Protein AF-A0A6N2KR37-F1 (afdb_monomer_lite)

Secondary structure (DSSP, 8-state):
-HHHHHHHHHHHHHHHHHHHHHHHHHHHHHHHHHHHHHHHHHHHHTT--PPP--TTT-SHHHHHHHHHHHHH-HHHHHHHHHHHH-THHHHHHHHHHHHHHTT-

pLDDT: mean 72.0, std 14.75, range [37.97, 96.06]

Organism: Salix viminalis (NCBI:txid40686)

Sequence (104 aa):
MVLATMVNPLIYFSICLFLSILIILVKFLNKVWWTPIRIQSLMKSQGIEGPSYRFLHGNTKEISSMIRKIRSSPQELLHHTLPMVHPHFHSWIKIYDVCRIYVN

Structure (mmCIF, N/CA/C/O backbone):
data_AF-A0A6N2KR37-F1
#
_entry.id   AF-A0A6N2KR37-F1
#
loop_
_atom_site.group_PDB
_atom_site.id
_atom_site.type_symbol
_atom_site.label_atom_id
_atom_site.label_alt_id
_atom_site.label_comp_id
_atom_site.label_asym_id
_atom_site.label_entity_id
_atom_site.label_seq_id
_atom_site.pdbx_PDB_ins_code
_atom_site.Cartn_x
_atom_site.Cartn_y
_atom_site.Cartn_z
_atom_site.occupancy
_atom_site.B_iso_or_equiv
_atom_site.auth_seq_id
_atom_site.auth_comp_id
_atom_site.auth_asym_id
_atom_site.auth_atom_id
_atom_site.pdbx_PDB_model_num
ATOM 1 N N . MET A 1 1 ? 26.922 6.914 -42.821 1.00 62.97 1 MET A N 1
ATOM 2 C CA . MET A 1 1 ? 26.747 5.495 -42.433 1.00 62.97 1 MET A CA 1
ATOM 3 C C . MET A 1 1 ? 27.050 5.257 -40.951 1.00 62.97 1 MET A C 1
ATOM 5 O O . MET A 1 1 ? 26.166 4.781 -40.258 1.00 62.97 1 MET A O 1
ATOM 9 N N . VAL A 1 2 ? 28.219 5.662 -40.433 1.00 66.75 2 VAL A N 1
ATOM 10 C CA . VAL A 1 2 ? 28.634 5.441 -39.023 1.00 66.75 2 VAL A CA 1
ATOM 11 C C . VAL A 1 2 ? 27.751 6.153 -37.978 1.00 66.75 2 VAL A C 1
ATOM 13 O O . VAL A 1 2 ? 27.461 5.594 -36.930 1.00 66.75 2 VAL A O 1
ATOM 16 N N . LEU A 1 3 ? 27.247 7.359 -38.260 1.00 64.69 3 LEU A N 1
ATOM 17 C CA . LEU A 1 3 ? 26.323 8.055 -37.346 1.00 64.69 3 LEU A CA 1
ATOM 18 C C . LEU A 1 3 ? 24.998 7.296 -37.145 1.00 64.69 3 LEU A C 1
ATOM 20 O O . LEU A 1 3 ? 24.503 7.212 -36.027 1.00 64.69 3 LEU A O 1
ATOM 24 N N . ALA A 1 4 ? 24.452 6.682 -38.199 1.00 68.56 4 ALA A N 1
ATOM 25 C CA . ALA A 1 4 ? 23.195 5.933 -38.121 1.00 68.56 4 ALA A CA 1
ATOM 26 C C . ALA A 1 4 ? 23.338 4.626 -37.319 1.00 68.56 4 ALA A C 1
ATOM 28 O O . ALA A 1 4 ? 22.408 4.221 -36.627 1.00 68.56 4 ALA A O 1
ATOM 29 N N . THR A 1 5 ? 24.512 3.985 -37.353 1.00 71.38 5 THR A N 1
ATOM 30 C CA . THR A 1 5 ? 24.767 2.765 -36.572 1.00 71.38 5 THR A CA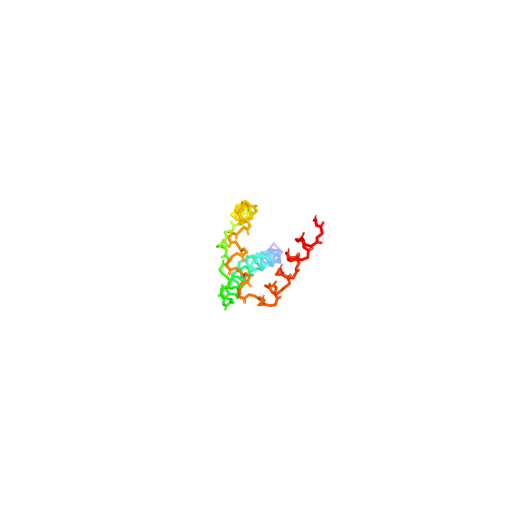 1
ATOM 31 C C . THR A 1 5 ? 24.958 3.048 -35.080 1.00 71.38 5 THR A C 1
ATOM 33 O O . THR A 1 5 ? 24.662 2.179 -34.266 1.00 71.38 5 THR A O 1
ATOM 36 N N . MET A 1 6 ? 25.395 4.258 -34.708 1.00 70.62 6 MET A N 1
ATOM 37 C CA . MET A 1 6 ? 25.577 4.681 -33.310 1.00 70.62 6 MET A CA 1
ATOM 38 C C . MET A 1 6 ? 24.291 5.207 -32.651 1.00 70.62 6 MET A C 1
ATOM 40 O O . MET A 1 6 ? 24.133 5.093 -31.438 1.00 70.62 6 MET A O 1
ATOM 44 N N . VAL A 1 7 ? 23.348 5.751 -33.428 1.00 79.38 7 VAL A N 1
ATOM 45 C CA . VAL A 1 7 ? 22.070 6.281 -32.911 1.00 79.38 7 VAL A CA 1
ATOM 46 C C . VAL A 1 7 ? 21.089 5.164 -32.531 1.00 79.38 7 VAL A C 1
ATOM 48 O O . VAL A 1 7 ? 20.390 5.271 -31.525 1.00 79.38 7 VAL A O 1
ATOM 51 N N . ASN A 1 8 ? 21.075 4.054 -33.271 1.00 79.56 8 ASN A N 1
ATOM 52 C CA . ASN A 1 8 ? 20.198 2.912 -32.996 1.00 79.56 8 ASN A CA 1
ATOM 53 C C . ASN A 1 8 ? 20.326 2.350 -31.561 1.00 79.56 8 ASN A C 1
ATOM 55 O O . ASN A 1 8 ? 19.303 2.267 -30.879 1.00 79.56 8 ASN A O 1
ATOM 59 N N . PRO A 1 9 ? 21.523 1.998 -31.042 1.00 85.56 9 PRO A N 1
ATOM 60 C CA . PRO A 1 9 ? 21.653 1.471 -29.680 1.00 85.56 9 PRO A CA 1
ATOM 61 C C . PRO A 1 9 ? 21.267 2.491 -28.598 1.00 85.56 9 PRO A C 1
ATOM 63 O O . PRO A 1 9 ? 20.724 2.105 -27.563 1.00 85.56 9 PRO A O 1
ATOM 66 N N . LEU A 1 10 ? 21.477 3.789 -28.845 1.00 86.44 10 LEU A N 1
ATOM 67 C CA . LEU A 1 10 ? 21.082 4.854 -27.921 1.00 86.44 10 LEU A CA 1
ATOM 68 C C . LEU A 1 10 ? 19.554 4.952 -27.785 1.00 86.44 10 LEU A C 1
ATOM 70 O O . LEU A 1 10 ? 19.037 5.097 -26.676 1.00 86.44 10 LEU A O 1
ATOM 74 N N . ILE A 1 11 ? 18.828 4.810 -28.899 1.00 89.62 11 ILE A N 1
ATOM 75 C CA . ILE A 1 11 ? 17.360 4.775 -28.909 1.00 89.62 11 ILE A CA 1
ATOM 76 C C . ILE A 1 11 ? 16.850 3.554 -28.133 1.00 89.62 11 ILE A C 1
ATOM 78 O O . ILE A 1 11 ? 15.991 3.704 -27.265 1.00 89.62 11 ILE A O 1
ATOM 82 N N . TYR A 1 12 ? 17.411 2.363 -28.374 1.00 90.31 12 TYR A N 1
ATOM 83 C CA . TYR A 1 12 ? 17.026 1.157 -27.629 1.00 90.31 12 TYR A CA 1
ATOM 84 C C . TYR A 1 12 ? 17.262 1.303 -26.121 1.00 90.31 12 TYR A C 1
ATOM 86 O O . TYR A 1 12 ? 16.402 0.926 -25.327 1.00 90.31 12 TYR A O 1
ATOM 94 N N . PHE A 1 13 ? 18.386 1.899 -25.713 1.00 90.81 13 PHE A N 1
ATOM 95 C CA . PHE A 1 13 ? 18.678 2.140 -24.301 1.00 90.81 13 PHE A CA 1
ATOM 96 C C . PHE A 1 13 ? 17.672 3.105 -23.657 1.00 90.81 13 PHE A C 1
ATOM 98 O O . PHE A 1 13 ? 17.157 2.831 -22.572 1.00 90.81 13 PHE A O 1
ATOM 105 N N . SER A 1 14 ? 17.333 4.197 -24.348 1.00 92.88 14 SER A N 1
ATOM 106 C CA . SER A 1 14 ? 16.329 5.161 -23.884 1.00 92.88 14 SER A CA 1
ATOM 107 C C . SER A 1 14 ? 14.947 4.519 -23.717 1.00 92.88 14 SER A C 1
ATOM 109 O O . SER A 1 14 ? 14.298 4.706 -22.685 1.00 92.88 14 SER A O 1
ATOM 111 N N . ILE A 1 15 ? 14.529 3.691 -24.680 1.00 94.19 15 ILE A N 1
ATOM 112 C CA . ILE A 1 15 ? 13.262 2.954 -24.616 1.00 94.19 15 ILE A CA 1
ATOM 113 C C . ILE A 1 15 ? 13.263 1.979 -23.432 1.00 94.19 15 ILE A C 1
ATOM 115 O O . ILE A 1 15 ? 12.300 1.951 -22.666 1.00 94.19 15 ILE A O 1
ATOM 119 N N . CYS A 1 16 ? 14.343 1.220 -23.227 1.00 93.50 16 CYS A N 1
ATOM 120 C CA . CYS A 1 16 ? 14.463 0.305 -22.089 1.00 93.50 16 CYS A CA 1
ATOM 121 C C . CYS A 1 16 ? 14.350 1.029 -20.741 1.00 93.50 16 CYS A C 1
ATOM 123 O O . CYS A 1 16 ? 13.628 0.570 -19.852 1.00 93.50 16 CYS A O 1
ATOM 125 N N . LEU A 1 17 ? 15.016 2.179 -20.593 1.00 95.00 17 LEU A N 1
ATOM 126 C CA . LEU A 1 17 ? 14.907 2.994 -19.384 1.00 95.00 17 LEU A CA 1
ATOM 127 C C . LEU A 1 17 ? 13.475 3.485 -19.169 1.00 95.00 17 LEU A C 1
ATOM 129 O O . LEU A 1 17 ? 12.935 3.326 -18.073 1.00 95.00 17 LEU A O 1
ATOM 133 N N . PHE A 1 18 ? 12.829 4.009 -20.208 1.00 95.81 18 PHE A N 1
ATOM 134 C CA . PHE A 1 18 ? 11.452 4.485 -20.115 1.00 95.81 18 PHE A CA 1
ATOM 135 C C . PHE A 1 18 ? 10.482 3.368 -19.706 1.00 95.81 18 PHE A C 1
ATOM 137 O O . PHE A 1 18 ? 9.681 3.541 -18.786 1.00 95.81 18 PHE A O 1
ATOM 144 N N . LEU A 1 19 ? 10.605 2.189 -20.323 1.00 95.94 19 LEU A N 1
ATOM 145 C CA . LEU A 1 19 ? 9.798 1.019 -19.976 1.00 95.94 19 LEU A CA 1
ATOM 146 C C . LEU A 1 19 ? 10.025 0.577 -18.525 1.00 95.94 19 LEU A C 1
ATOM 148 O O . LEU A 1 19 ? 9.064 0.260 -17.824 1.00 95.94 19 LEU A O 1
ATOM 152 N N . SER A 1 20 ? 11.271 0.599 -18.044 1.00 94.69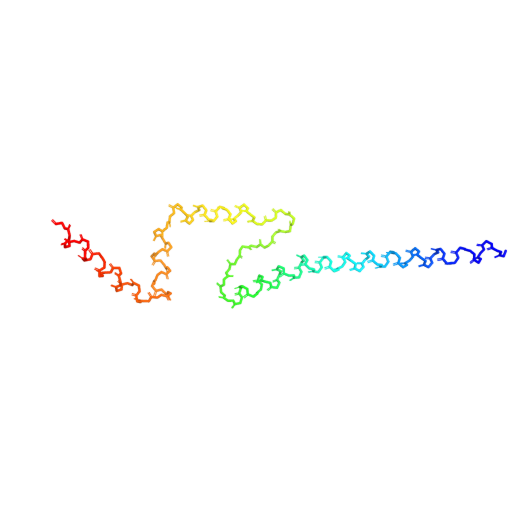 20 SER A N 1
ATOM 153 C CA . SER A 1 20 ? 11.587 0.231 -16.659 1.00 94.69 20 SER A CA 1
ATOM 154 C C . SER A 1 20 ? 10.912 1.165 -15.645 1.00 94.69 20 SER A C 1
ATOM 156 O O . SER A 1 20 ? 10.300 0.696 -14.682 1.00 94.69 20 SER A O 1
ATOM 158 N N . ILE A 1 21 ? 10.933 2.476 -15.906 1.00 96.00 21 ILE A N 1
ATOM 159 C CA . ILE A 1 21 ? 10.281 3.489 -15.070 1.00 96.00 21 ILE A CA 1
ATOM 160 C C . ILE A 1 21 ? 8.766 3.282 -15.087 1.00 96.00 21 ILE A C 1
ATOM 162 O O . ILE A 1 21 ? 8.134 3.300 -14.030 1.00 96.00 21 ILE A O 1
ATOM 166 N N . LEU A 1 22 ? 8.186 3.023 -16.262 1.00 96.06 22 LEU A N 1
ATOM 167 C CA . LEU A 1 22 ? 6.753 2.776 -16.399 1.00 96.06 22 LEU A CA 1
ATOM 168 C C . LEU A 1 22 ? 6.312 1.556 -15.579 1.00 96.06 22 LEU A C 1
ATOM 170 O O . LEU A 1 22 ? 5.321 1.627 -14.853 1.00 96.06 22 LEU A O 1
ATOM 174 N N . ILE A 1 23 ? 7.074 0.458 -15.623 1.00 95.31 23 ILE A N 1
ATOM 175 C CA . ILE A 1 23 ? 6.791 -0.748 -14.832 1.00 95.31 23 ILE A CA 1
ATOM 176 C C . ILE A 1 23 ? 6.833 -0.439 -13.330 1.00 95.31 23 ILE A C 1
ATOM 178 O O . ILE A 1 23 ? 5.946 -0.869 -12.588 1.00 95.31 23 ILE A O 1
ATOM 182 N N . ILE A 1 24 ? 7.838 0.310 -12.867 1.00 95.00 24 ILE A N 1
ATOM 183 C CA . ILE A 1 24 ? 7.958 0.709 -11.457 1.00 95.00 24 ILE A CA 1
ATOM 184 C C . ILE A 1 24 ? 6.761 1.568 -11.042 1.00 95.00 24 ILE A C 1
ATOM 186 O O . ILE A 1 24 ? 6.161 1.308 -9.997 1.00 95.00 24 ILE A O 1
ATOM 190 N N . LEU A 1 25 ? 6.371 2.540 -11.868 1.00 93.88 25 LEU A N 1
ATOM 191 C CA . LEU A 1 25 ? 5.238 3.419 -11.597 1.00 93.88 25 LEU A CA 1
ATOM 192 C C . LEU A 1 25 ? 3.923 2.636 -11.521 1.00 93.88 25 LEU A C 1
ATOM 194 O O . LEU A 1 25 ? 3.155 2.817 -10.579 1.00 93.88 25 LEU A O 1
ATOM 198 N N . VAL A 1 26 ? 3.687 1.708 -12.451 1.00 92.50 26 VAL A N 1
ATOM 199 C CA . VAL A 1 26 ? 2.503 0.835 -12.437 1.00 92.50 26 VAL A CA 1
ATOM 200 C C . VAL A 1 26 ? 2.491 -0.052 -11.192 1.00 92.50 26 VAL A C 1
ATOM 202 O O . VAL A 1 26 ? 1.457 -0.182 -10.539 1.00 92.50 26 VAL A O 1
ATOM 205 N N . LYS A 1 27 ? 3.631 -0.638 -10.804 1.00 91.19 27 LYS A N 1
ATOM 206 C CA . LYS A 1 27 ? 3.734 -1.426 -9.564 1.00 91.19 27 LYS A CA 1
ATOM 207 C C . LYS A 1 27 ? 3.458 -0.578 -8.327 1.00 91.19 27 LYS A C 1
ATOM 209 O O . LYS A 1 27 ? 2.779 -1.050 -7.416 1.00 91.19 27 LYS A O 1
ATOM 214 N N . PHE A 1 28 ? 3.959 0.653 -8.296 1.00 90.06 28 PHE A N 1
ATOM 215 C CA . PHE A 1 28 ? 3.710 1.593 -7.212 1.00 90.06 28 PHE A CA 1
ATOM 216 C C . PHE A 1 28 ? 2.225 1.946 -7.124 1.00 90.06 28 PHE A C 1
ATOM 218 O O . PHE A 1 28 ? 1.628 1.759 -6.069 1.00 90.06 28 PHE A O 1
ATOM 225 N N . LEU A 1 29 ? 1.609 2.355 -8.236 1.00 87.56 29 LEU A N 1
ATOM 226 C CA . LEU A 1 29 ? 0.180 2.663 -8.310 1.00 87.56 29 LEU A CA 1
ATOM 227 C C . LEU A 1 29 ? -0.678 1.464 -7.912 1.00 87.56 29 LEU A C 1
ATOM 229 O O . LEU A 1 29 ? -1.592 1.616 -7.111 1.00 87.56 29 LEU A O 1
ATOM 233 N N . ASN A 1 30 ? -0.349 0.259 -8.382 1.00 85.19 30 ASN A N 1
ATOM 234 C CA . ASN A 1 30 ? -1.033 -0.954 -7.949 1.00 85.19 30 ASN A CA 1
ATOM 235 C C . ASN A 1 30 ? -0.882 -1.156 -6.440 1.00 85.19 30 ASN A C 1
ATOM 237 O O . ASN A 1 30 ? -1.874 -1.281 -5.735 1.00 85.19 30 ASN A O 1
ATOM 241 N N . LYS A 1 31 ? 0.330 -1.111 -5.885 1.00 83.56 31 LYS A N 1
ATOM 242 C CA . LYS A 1 31 ? 0.516 -1.280 -4.437 1.00 83.56 31 LYS A CA 1
ATOM 243 C C . LYS A 1 31 ? -0.264 -0.238 -3.635 1.00 83.56 31 LYS A C 1
ATOM 245 O O . LYS A 1 31 ? -0.835 -0.561 -2.597 1.00 83.56 31 LYS A O 1
ATOM 250 N N . VAL A 1 32 ? -0.296 0.988 -4.125 1.00 83.31 32 VAL A N 1
ATOM 251 C CA . VAL A 1 32 ? -0.920 2.123 -3.464 1.00 83.31 32 VAL A CA 1
ATOM 252 C C . VAL A 1 32 ? -2.441 2.130 -3.601 1.00 83.31 32 VAL A C 1
ATOM 254 O O . VAL A 1 32 ? -3.106 2.532 -2.659 1.00 83.31 32 VAL A O 1
ATOM 257 N N . TRP A 1 33 ? -3.000 1.671 -4.719 1.00 80.94 33 TRP A N 1
ATOM 258 C CA . TRP A 1 33 ? -4.436 1.732 -5.004 1.00 80.94 33 TRP A CA 1
ATOM 259 C C . TRP A 1 33 ? -5.138 0.389 -4.780 1.00 80.94 33 TRP A C 1
ATOM 261 O O . TRP A 1 33 ? -6.169 0.325 -4.113 1.00 80.94 33 TRP A O 1
ATOM 271 N N . TRP A 1 34 ? -4.558 -0.715 -5.260 1.00 80.38 34 TRP A N 1
ATOM 272 C CA . TRP A 1 34 ? -5.147 -2.050 -5.113 1.00 80.38 34 TRP A CA 1
ATOM 273 C C . TRP A 1 34 ? -5.136 -2.549 -3.672 1.00 80.38 34 TRP A C 1
ATOM 275 O O . TRP A 1 34 ? -6.130 -3.109 -3.213 1.00 80.38 34 TRP A O 1
ATOM 285 N N . THR A 1 35 ? -4.035 -2.356 -2.943 1.00 82.38 35 THR A N 1
ATOM 286 C CA . THR A 1 35 ? -3.919 -2.836 -1.557 1.00 82.38 35 THR A CA 1
ATOM 287 C C . THR A 1 35 ? -4.995 -2.248 -0.637 1.00 82.38 35 THR A C 1
ATOM 289 O O . THR A 1 35 ? -5.693 -3.035 0.007 1.00 82.38 35 THR A O 1
ATOM 292 N N . PRO A 1 36 ? -5.201 -0.915 -0.562 1.00 81.62 36 PRO A N 1
ATOM 293 C CA . PRO A 1 36 ? -6.211 -0.359 0.334 1.00 81.62 36 PRO A CA 1
ATOM 294 C C . PRO A 1 36 ? -7.636 -0.710 -0.090 1.00 81.62 36 PRO A C 1
ATOM 296 O O . PRO A 1 36 ? -8.459 -0.978 0.778 1.00 81.62 36 PRO A O 1
ATOM 299 N N . ILE A 1 37 ? -7.932 -0.772 -1.394 1.00 83.12 37 ILE A N 1
ATOM 300 C CA . ILE A 1 37 ? -9.265 -1.163 -1.877 1.00 83.12 37 ILE A CA 1
ATOM 301 C C . ILE A 1 37 ? -9.565 -2.611 -1.503 1.00 83.12 37 ILE A C 1
ATOM 303 O O . ILE A 1 37 ? -10.651 -2.905 -1.004 1.00 83.12 37 ILE A O 1
ATOM 307 N N . ARG A 1 38 ? -8.593 -3.515 -1.676 1.00 85.06 38 ARG A N 1
ATOM 308 C CA . ARG A 1 38 ? -8.745 -4.917 -1.282 1.00 85.06 38 ARG A CA 1
ATOM 309 C C . ARG A 1 38 ? -8.992 -5.046 0.218 1.00 85.06 38 ARG A C 1
ATOM 311 O O . ARG A 1 38 ? -9.916 -5.749 0.612 1.00 85.06 38 ARG A O 1
ATOM 318 N N . ILE A 1 39 ? -8.206 -4.356 1.045 1.00 83.25 39 ILE A N 1
ATOM 319 C CA . ILE A 1 39 ? -8.384 -4.365 2.504 1.00 83.25 39 ILE A CA 1
ATOM 320 C C . ILE A 1 39 ? -9.762 -3.806 2.879 1.00 83.25 39 ILE A C 1
ATOM 322 O O . ILE A 1 39 ? -10.471 -4.426 3.665 1.00 83.25 39 ILE A O 1
ATOM 326 N N . GLN A 1 40 ? -10.185 -2.693 2.273 1.00 84.56 40 GLN A N 1
ATOM 327 C CA . GLN A 1 40 ? -11.494 -2.097 2.542 1.00 84.56 40 GLN A CA 1
ATOM 328 C C . GLN A 1 40 ? -12.639 -3.035 2.138 1.00 84.56 40 GLN A C 1
ATOM 330 O O . GLN A 1 40 ? -13.613 -3.163 2.873 1.00 84.56 40 GLN A O 1
ATOM 335 N N . SER A 1 41 ? -12.524 -3.717 0.998 1.00 83.69 41 SER A N 1
ATOM 336 C CA . SER A 1 41 ? -13.519 -4.696 0.554 1.00 83.69 41 SER A CA 1
ATOM 337 C C . SER A 1 41 ? -13.608 -5.892 1.500 1.00 83.69 41 SER A C 1
ATOM 339 O O . SER A 1 41 ? -14.708 -6.351 1.798 1.00 83.69 41 SER A O 1
ATOM 341 N N . LEU A 1 42 ? -12.466 -6.389 1.986 1.00 87.25 42 LEU A N 1
ATOM 342 C CA . LEU A 1 42 ? -12.430 -7.475 2.965 1.00 87.25 42 LEU A CA 1
ATOM 343 C C . LEU A 1 42 ? -13.065 -7.043 4.293 1.00 87.25 42 LEU A C 1
ATOM 345 O O . LEU A 1 42 ? -13.906 -7.760 4.822 1.00 87.25 42 LEU A O 1
ATOM 349 N N . MET A 1 43 ? -12.747 -5.849 4.793 1.00 83.12 43 MET A N 1
ATOM 350 C CA . MET A 1 43 ? -13.359 -5.312 6.016 1.00 83.12 43 MET A CA 1
ATOM 351 C C . MET A 1 43 ? -14.876 -5.139 5.870 1.00 83.12 43 MET A C 1
ATOM 353 O O . MET A 1 43 ? -15.628 -5.587 6.733 1.00 83.12 43 MET A O 1
ATOM 357 N N . LYS A 1 44 ? -15.342 -4.599 4.735 1.00 83.38 44 LYS A N 1
ATOM 358 C CA . LYS A 1 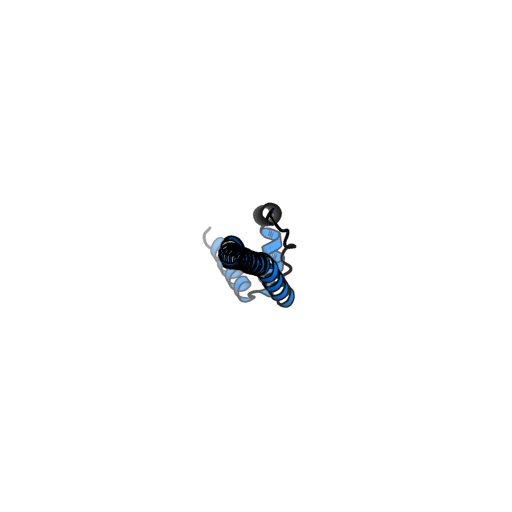44 ? -16.777 -4.495 4.427 1.00 83.38 44 LYS A CA 1
ATOM 359 C C . LYS A 1 44 ? -17.463 -5.860 4.408 1.00 83.38 44 LYS A C 1
ATOM 361 O O . LYS A 1 44 ? -18.550 -5.994 4.956 1.00 83.38 44 LYS A O 1
ATOM 366 N N . SER A 1 45 ? -16.818 -6.883 3.842 1.00 85.06 45 SER A N 1
ATOM 367 C CA . SER A 1 45 ? -17.359 -8.252 3.848 1.00 85.06 45 SER A CA 1
ATOM 368 C C . SER A 1 45 ? -17.473 -8.859 5.252 1.00 85.06 45 SER A C 1
ATOM 370 O O . SER A 1 45 ? -18.304 -9.730 5.474 1.00 85.06 45 SER A O 1
ATOM 372 N N . GLN A 1 46 ? -16.681 -8.369 6.208 1.00 85.81 46 GLN A N 1
ATOM 373 C CA . GLN A 1 46 ? -16.740 -8.754 7.620 1.00 85.81 46 GLN A CA 1
ATOM 374 C C . GLN A 1 46 ? -17.752 -7.914 8.424 1.00 85.81 46 GLN A C 1
ATOM 376 O O . GLN A 1 46 ? -17.819 -8.049 9.642 1.00 85.81 46 GLN A O 1
ATOM 381 N N . GLY A 1 47 ? -18.517 -7.029 7.771 1.00 82.50 47 GLY A N 1
ATOM 382 C CA . GLY A 1 47 ? -19.436 -6.098 8.434 1.00 82.50 4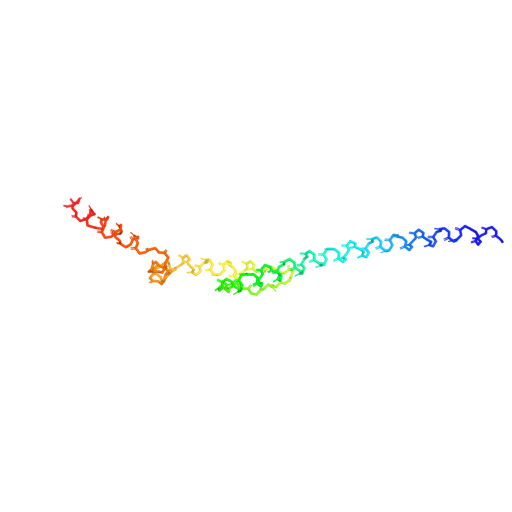7 GLY A CA 1
ATOM 383 C C . GLY A 1 47 ? -18.736 -4.934 9.143 1.00 82.50 47 GLY A C 1
ATOM 384 O O . GLY A 1 47 ? -19.374 -4.185 9.877 1.00 82.50 47 GLY A O 1
ATOM 385 N N . ILE A 1 48 ? -17.427 -4.767 8.933 1.00 76.69 48 ILE A N 1
ATOM 386 C CA . ILE A 1 48 ? -16.636 -3.683 9.512 1.00 76.69 48 ILE A CA 1
ATOM 387 C C . ILE A 1 48 ? -16.596 -2.542 8.496 1.00 76.69 48 ILE A C 1
ATOM 389 O O . ILE A 1 48 ? -15.778 -2.524 7.570 1.00 76.69 48 ILE A O 1
ATOM 393 N N . GLU A 1 49 ? -17.484 -1.566 8.670 1.00 73.62 49 GLU A N 1
ATOM 394 C CA . GLU A 1 49 ? -17.449 -0.328 7.893 1.00 73.62 49 GLU A CA 1
ATOM 395 C C . GLU A 1 49 ? -16.312 0.577 8.382 1.00 73.62 49 GLU A C 1
ATOM 397 O O . GLU A 1 49 ? -16.458 1.413 9.272 1.00 73.62 49 GLU A O 1
ATOM 402 N N . GLY A 1 50 ? -15.134 0.386 7.788 1.00 71.06 50 GLY A N 1
ATOM 403 C CA . GLY A 1 50 ? -14.022 1.320 7.915 1.00 71.06 50 GLY A CA 1
ATOM 404 C C . GLY A 1 50 ? -14.280 2.608 7.122 1.00 71.06 50 GLY A C 1
ATOM 405 O O . GLY A 1 50 ? -14.976 2.587 6.102 1.00 71.06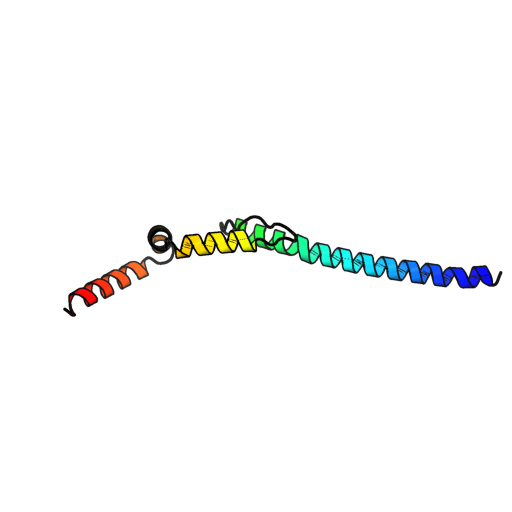 50 GLY A O 1
ATOM 406 N N . PRO A 1 51 ? -13.698 3.742 7.538 1.00 71.12 51 PRO A N 1
ATOM 407 C CA . PRO A 1 51 ? -13.911 5.005 6.851 1.00 71.12 51 PRO A CA 1
ATOM 408 C C . PRO A 1 51 ? -13.270 4.993 5.449 1.00 71.12 51 PRO A C 1
ATOM 410 O O . PRO A 1 51 ? -12.329 4.239 5.172 1.00 71.12 51 PRO A O 1
ATOM 413 N N . SER A 1 52 ? -13.792 5.819 4.537 1.00 67.12 52 SER A N 1
ATOM 414 C CA . SER A 1 52 ? -13.397 5.776 3.124 1.00 67.12 52 SER A CA 1
ATOM 415 C C . SER A 1 52 ? -11.915 6.119 2.927 1.00 67.12 52 SER A C 1
ATOM 417 O O . SER A 1 52 ? -11.390 7.072 3.506 1.00 67.12 52 SER A O 1
ATOM 419 N N . TYR A 1 53 ? -11.219 5.342 2.095 1.00 64.31 53 TYR A N 1
ATOM 420 C CA . TYR A 1 53 ? -9.819 5.579 1.764 1.00 64.31 53 TYR A CA 1
ATOM 421 C C . TYR A 1 53 ? -9.697 6.846 0.905 1.00 64.31 53 TYR A C 1
ATOM 423 O O . TYR A 1 53 ? -10.187 6.888 -0.222 1.00 64.31 53 TYR A O 1
ATOM 431 N N . ARG A 1 54 ? -9.026 7.881 1.425 1.00 66.19 54 ARG A N 1
ATOM 432 C CA . ARG A 1 54 ? -8.671 9.097 0.677 1.00 66.19 54 ARG A CA 1
ATOM 433 C C . ARG A 1 54 ? -7.170 9.116 0.399 1.00 66.19 54 ARG A C 1
ATOM 435 O O . ARG A 1 54 ? -6.359 9.101 1.326 1.00 66.19 54 ARG A O 1
ATOM 442 N N . PHE A 1 55 ? -6.810 9.136 -0.882 1.00 58.12 55 PHE A N 1
ATOM 443 C CA . PHE A 1 55 ? -5.422 9.100 -1.335 1.00 58.12 55 PHE A CA 1
ATOM 444 C C . PHE A 1 55 ? -4.661 10.402 -0.987 1.00 58.12 55 PHE A C 1
ATOM 446 O O . PHE A 1 55 ? -5.254 11.479 -0.917 1.00 58.12 55 PHE A O 1
ATOM 453 N N . LEU A 1 56 ? -3.346 10.290 -0.754 1.00 57.00 56 LEU A N 1
ATOM 454 C CA . LEU A 1 56 ? -2.363 11.345 -0.413 1.00 57.00 56 LEU A CA 1
ATOM 455 C C . LEU A 1 56 ? -2.523 12.079 0.929 1.00 57.00 56 LEU A C 1
ATOM 457 O O . LEU A 1 56 ? -1.518 12.315 1.590 1.00 57.00 56 LEU A O 1
ATOM 461 N N . HIS A 1 57 ? -3.735 12.408 1.373 1.00 60.16 57 HIS A N 1
ATOM 462 C CA . HIS A 1 57 ? -3.926 13.130 2.642 1.00 60.16 57 HIS A CA 1
ATOM 463 C C . HIS A 1 57 ? -4.043 12.206 3.862 1.00 60.16 57 HIS A C 1
ATOM 465 O O . HIS A 1 57 ? -3.862 12.660 4.992 1.00 60.16 57 HIS A O 1
ATOM 471 N N . GLY A 1 58 ? -4.301 10.912 3.628 1.00 56.03 58 GLY A N 1
ATOM 472 C CA . GLY A 1 58 ? -4.484 9.909 4.672 1.00 56.03 58 GLY A CA 1
ATOM 473 C C . GLY A 1 58 ? -5.748 10.154 5.494 1.00 56.03 58 GLY A C 1
ATOM 474 O O . GLY A 1 58 ? -6.201 11.284 5.674 1.00 56.03 58 GLY A O 1
ATOM 475 N N . ASN A 1 59 ? -6.332 9.084 6.035 1.00 64.50 59 ASN A N 1
ATOM 476 C CA . ASN A 1 59 ? -7.524 9.229 6.865 1.00 64.50 59 ASN A CA 1
ATOM 477 C C . ASN A 1 59 ? -7.236 9.571 8.342 1.00 64.50 59 ASN A C 1
ATOM 479 O O . ASN A 1 59 ? -8.035 9.339 9.247 1.00 64.50 59 ASN A O 1
ATOM 483 N N . THR A 1 60 ? -6.052 10.109 8.619 1.00 65.38 60 THR A N 1
ATOM 484 C CA . THR A 1 60 ? -5.533 10.254 9.981 1.00 65.38 60 THR A CA 1
ATOM 485 C C . THR A 1 60 ? -6.369 11.213 10.824 1.00 65.38 60 THR A C 1
ATOM 487 O O . THR A 1 60 ? -6.565 10.975 12.013 1.00 65.38 60 THR A O 1
ATOM 490 N N . LYS A 1 61 ? -6.906 12.285 10.226 1.00 67.94 61 LYS A N 1
ATOM 491 C CA . LYS A 1 61 ? -7.744 13.262 10.944 1.00 67.94 61 LYS A CA 1
ATOM 492 C C . LYS A 1 61 ? -9.105 12.689 11.344 1.00 67.94 61 LYS A C 1
ATOM 494 O O . LYS A 1 61 ? -9.585 12.977 12.435 1.00 67.94 61 LYS A O 1
ATOM 499 N N . GLU A 1 62 ? -9.712 11.883 10.483 1.00 72.75 62 GLU A N 1
ATOM 500 C CA . GLU A 1 62 ? -11.020 11.260 10.722 1.00 72.75 62 GLU A CA 1
ATOM 501 C C . GLU A 1 62 ? -10.882 10.095 11.714 1.00 72.75 62 GLU A C 1
ATOM 503 O O . GLU A 1 62 ? -11.675 9.974 12.641 1.00 72.75 62 GLU A O 1
ATOM 508 N N . ILE A 1 63 ? -9.796 9.318 11.615 1.00 71.00 63 ILE A N 1
ATOM 509 C CA . ILE A 1 63 ? -9.433 8.305 12.618 1.00 71.00 63 ILE A CA 1
ATOM 510 C C . ILE A 1 63 ? -9.169 8.962 13.979 1.00 71.00 63 ILE A C 1
ATOM 512 O O . ILE A 1 63 ? -9.718 8.531 14.988 1.00 71.00 63 ILE A O 1
ATOM 516 N N . SER A 1 64 ? -8.380 10.038 14.025 1.00 70.88 64 SER A N 1
ATOM 517 C CA . SER A 1 64 ? -8.095 10.767 15.267 1.00 70.88 64 SER A CA 1
ATOM 518 C C . SER A 1 64 ? -9.361 11.371 15.886 1.00 70.88 64 SER A C 1
ATOM 520 O O . SER A 1 64 ? -9.551 11.312 17.102 1.00 70.88 64 SER A O 1
ATOM 522 N N . SER A 1 65 ? -10.280 11.893 15.067 1.00 75.56 65 SER A N 1
ATOM 523 C CA . SER A 1 65 ? -11.546 12.436 15.561 1.00 75.56 65 SER A CA 1
ATOM 524 C C . SER A 1 65 ? -12.486 11.344 16.088 1.00 75.56 65 SER A C 1
ATOM 526 O O . SER A 1 65 ? -13.119 11.563 17.122 1.00 75.56 65 SER A O 1
ATOM 528 N N . MET A 1 66 ? -12.520 10.164 15.456 1.00 70.75 66 ME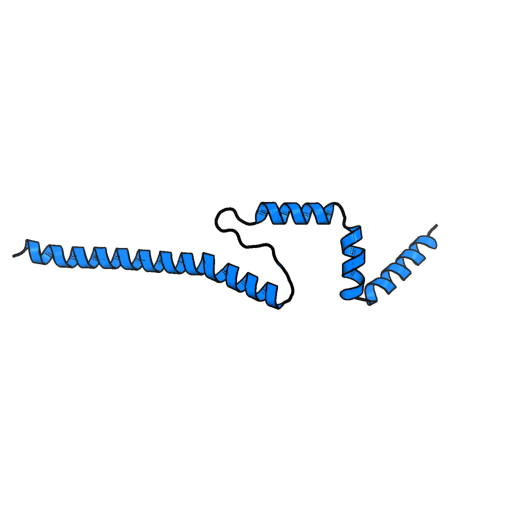T A N 1
ATOM 529 C CA . MET A 1 66 ? -13.230 8.984 15.963 1.00 70.75 66 MET A CA 1
ATOM 530 C C . MET A 1 66 ? -12.636 8.483 17.281 1.00 70.75 66 MET A C 1
ATOM 532 O O . MET A 1 66 ? -13.372 8.315 18.249 1.00 70.75 66 MET A O 1
ATOM 536 N N . ILE A 1 67 ? -11.310 8.328 17.366 1.00 73.25 67 ILE A N 1
ATOM 537 C CA . ILE A 1 67 ? -10.623 7.927 18.605 1.00 73.25 67 ILE A CA 1
ATOM 538 C C . ILE A 1 67 ? -10.916 8.927 19.728 1.00 73.25 67 ILE A C 1
ATOM 540 O O . ILE A 1 67 ? -11.201 8.528 20.855 1.00 73.25 67 ILE A O 1
ATOM 544 N N . ARG A 1 68 ? -10.897 10.231 19.428 1.00 76.19 68 ARG A N 1
ATOM 545 C CA . ARG A 1 68 ? -11.233 11.275 20.401 1.00 76.19 68 ARG A CA 1
ATOM 546 C C . ARG A 1 68 ? -12.676 11.155 20.892 1.00 76.19 68 ARG A C 1
ATOM 548 O O . ARG A 1 68 ? -12.884 11.261 22.094 1.00 76.19 68 ARG A O 1
ATOM 555 N N . LYS A 1 69 ? -13.639 10.907 19.995 1.00 75.50 69 LYS A N 1
ATOM 556 C CA . LYS A 1 69 ? -15.049 10.684 20.360 1.00 75.50 69 LYS A CA 1
ATOM 557 C C . LYS A 1 69 ? -15.215 9.459 21.264 1.00 75.50 69 LYS A C 1
ATOM 559 O O . LYS A 1 69 ? -15.833 9.569 22.316 1.00 75.50 69 LYS A O 1
ATOM 564 N N . ILE A 1 70 ? -14.585 8.336 20.911 1.00 69.69 70 ILE A N 1
ATOM 565 C CA . ILE A 1 70 ? -14.603 7.106 21.721 1.00 69.69 70 ILE A CA 1
ATOM 566 C C . ILE A 1 70 ? -13.999 7.361 23.109 1.00 69.69 70 ILE A C 1
ATOM 568 O O . ILE A 1 70 ? -14.553 6.936 24.118 1.00 69.69 70 ILE A O 1
ATOM 572 N N . ARG A 1 71 ? -12.884 8.097 23.179 1.00 66.31 71 ARG A N 1
ATOM 573 C CA . ARG A 1 71 ? -12.230 8.441 24.448 1.00 66.31 71 ARG A CA 1
ATOM 574 C C . ARG A 1 71 ? -13.067 9.392 25.308 1.00 66.31 71 ARG A C 1
ATOM 576 O O . ARG A 1 71 ? -12.961 9.329 26.527 1.00 66.31 71 ARG A O 1
ATOM 583 N N . SER A 1 72 ? -13.874 10.261 24.698 1.00 71.19 72 SER A N 1
ATOM 584 C CA . SER A 1 72 ? -14.769 11.168 25.426 1.00 71.19 72 SER A CA 1
ATOM 585 C C . SER A 1 72 ? -16.069 10.516 25.909 1.00 71.19 72 SER A C 1
ATOM 587 O O . SER A 1 72 ? -16.637 11.012 26.875 1.00 71.19 72 SER A O 1
ATOM 589 N N . SER A 1 73 ? -16.536 9.420 25.292 1.00 62.66 73 SER A N 1
ATOM 590 C CA . SER A 1 73 ? -17.762 8.709 25.707 1.00 62.66 73 SER A CA 1
ATOM 591 C C . SER A 1 73 ? -17.611 7.173 25.733 1.00 62.66 73 SER A C 1
ATOM 593 O O . SER A 1 73 ? -18.320 6.452 25.027 1.00 62.66 73 SER A O 1
ATOM 595 N N . PRO A 1 74 ? -16.733 6.618 26.589 1.00 58.47 74 PRO A N 1
ATOM 596 C CA . PRO A 1 74 ? -16.546 5.167 26.695 1.00 58.47 74 PRO A CA 1
ATOM 597 C C . PRO A 1 74 ? -17.804 4.409 27.164 1.00 58.47 74 PRO A C 1
ATOM 599 O O . PRO A 1 74 ? -17.924 3.211 26.915 1.00 58.47 74 PRO A O 1
ATOM 602 N N . GLN A 1 75 ? -18.759 5.096 27.802 1.00 57.88 75 GLN A N 1
ATOM 603 C CA . GLN A 1 75 ? -19.993 4.513 28.339 1.00 57.88 75 GLN A CA 1
ATOM 604 C C . GLN A 1 75 ? -20.951 3.984 27.251 1.00 57.88 75 GLN A C 1
ATOM 606 O O . GLN A 1 75 ? -21.564 2.938 27.449 1.00 57.88 75 GLN A O 1
ATOM 611 N N . GLU A 1 76 ? -21.039 4.634 26.084 1.00 56.50 76 GLU A N 1
ATOM 612 C CA . GLU A 1 76 ? -21.904 4.176 24.978 1.00 56.50 76 GLU A CA 1
ATOM 613 C C . GLU A 1 76 ? -21.341 2.932 24.270 1.00 56.50 76 GLU A C 1
ATOM 615 O O . GLU A 1 76 ? -22.087 2.019 23.913 1.00 56.50 76 GLU A O 1
ATOM 620 N N . LEU A 1 77 ? -20.011 2.841 24.136 1.00 55.41 77 LEU A N 1
ATOM 621 C CA . LEU A 1 77 ? -19.341 1.677 23.545 1.00 55.41 77 LEU A CA 1
ATOM 622 C C . LEU A 1 77 ? -19.550 0.422 24.406 1.00 55.41 77 LEU A C 1
ATOM 624 O O . LEU A 1 77 ? -19.768 -0.675 23.888 1.00 55.41 77 LEU A O 1
ATOM 628 N N . LEU A 1 78 ? -19.507 0.604 25.726 1.00 57.03 78 LEU A N 1
ATOM 629 C CA . LEU A 1 78 ? -19.661 -0.447 26.724 1.00 57.03 78 LEU A CA 1
ATOM 630 C C . LEU A 1 78 ? -21.103 -0.985 26.750 1.00 57.03 78 LEU A C 1
ATOM 632 O O . LEU A 1 78 ? -21.303 -2.193 26.841 1.00 57.03 78 LEU A O 1
ATOM 636 N N . HIS A 1 79 ? -22.101 -0.113 26.576 1.00 57.53 79 HIS A N 1
ATOM 637 C CA . HIS A 1 79 ? -23.515 -0.497 26.586 1.00 57.53 79 HIS A CA 1
ATOM 638 C C . HIS A 1 79 ? -23.959 -1.248 25.314 1.00 57.53 79 HIS A C 1
ATOM 640 O O . HIS A 1 79 ? -24.841 -2.102 25.387 1.00 57.53 79 HIS A O 1
ATOM 646 N N . HIS A 1 80 ? -23.355 -0.963 24.154 1.00 55.78 80 HIS A N 1
ATOM 647 C CA . HIS A 1 80 ? -23.708 -1.609 22.879 1.00 55.78 80 HIS A CA 1
ATOM 648 C C . HIS A 1 80 ? -22.815 -2.804 22.501 1.00 55.78 80 HIS A C 1
ATOM 650 O O . HIS A 1 80 ? -23.288 -3.727 21.844 1.00 55.78 80 HIS A O 1
ATOM 656 N N . THR A 1 81 ? -21.540 -2.825 22.909 1.00 54.12 81 THR A N 1
ATOM 657 C CA . THR A 1 81 ? -20.575 -3.848 22.445 1.00 54.12 81 THR A CA 1
ATOM 658 C C . THR A 1 81 ? -20.450 -5.030 23.408 1.00 54.12 81 THR A C 1
ATOM 660 O O . THR A 1 81 ? -20.252 -6.168 22.978 1.00 54.12 81 THR A O 1
ATOM 663 N N . LEU A 1 82 ? -20.593 -4.802 24.719 1.00 54.81 82 LEU A N 1
ATOM 664 C CA . LEU A 1 82 ? -20.445 -5.871 25.712 1.00 54.81 82 LEU A CA 1
ATOM 665 C C . LEU A 1 82 ? -21.482 -7.000 25.629 1.00 54.81 82 LEU A C 1
ATOM 667 O O . LEU A 1 82 ? -21.077 -8.146 25.835 1.00 54.81 82 LEU A O 1
ATOM 671 N N . PRO A 1 83 ? -22.772 -6.762 25.313 1.00 51.97 83 PRO A N 1
ATOM 672 C CA . PRO A 1 83 ? -23.745 -7.854 25.275 1.00 51.97 83 PRO A CA 1
ATOM 673 C C . PRO A 1 83 ? -23.462 -8.857 24.151 1.00 51.97 83 PRO A C 1
ATOM 675 O O . PRO A 1 83 ? -23.853 -10.016 24.246 1.00 51.97 83 PRO A O 1
ATOM 678 N N . MET A 1 84 ? -22.795 -8.406 23.085 1.00 52.62 84 MET A N 1
ATOM 679 C CA . MET A 1 84 ? -22.683 -9.150 21.832 1.00 52.62 84 MET A CA 1
ATOM 680 C C . MET A 1 84 ? -21.358 -9.902 21.698 1.00 52.62 84 MET A C 1
ATOM 682 O O . MET A 1 84 ? -21.298 -10.906 20.994 1.00 52.62 84 MET A O 1
ATOM 686 N N . VAL A 1 85 ? -20.301 -9.448 22.382 1.00 57.41 85 VAL A N 1
ATOM 687 C CA . VAL A 1 85 ? -18.967 -10.044 22.235 1.00 57.41 85 VAL A CA 1
ATOM 688 C C . VAL A 1 85 ? -18.687 -11.105 23.300 1.00 57.41 85 VAL A C 1
ATOM 690 O O . VAL A 1 85 ? -18.082 -12.108 22.948 1.00 57.41 85 VAL A O 1
ATOM 693 N N . HIS A 1 86 ? -19.130 -10.955 24.559 1.00 52.84 86 HIS A N 1
ATOM 694 C CA . HIS A 1 86 ? -18.909 -11.966 25.613 1.00 52.84 86 HIS A CA 1
ATOM 695 C C . HIS A 1 86 ? -19.948 -11.877 26.761 1.00 52.84 86 HIS A C 1
ATOM 697 O O . HIS A 1 86 ? -19.767 -11.078 27.685 1.00 52.84 86 HIS A O 1
ATOM 703 N N . PRO A 1 87 ? -20.976 -12.750 26.816 1.00 56.47 87 PRO A N 1
ATOM 704 C CA . PRO A 1 87 ? -21.943 -12.782 27.926 1.00 56.47 87 PRO A CA 1
ATOM 705 C C . PRO A 1 87 ? -21.309 -13.136 29.288 1.00 56.47 87 PRO A C 1
ATOM 707 O O . PRO A 1 87 ? -21.842 -12.777 30.337 1.00 56.47 87 PRO A O 1
ATOM 710 N N . HIS A 1 88 ? -20.127 -13.764 29.297 1.00 56.50 88 HIS A N 1
ATOM 711 C CA . HIS A 1 88 ? -19.376 -14.096 30.516 1.00 56.50 88 HIS A CA 1
ATOM 712 C C . HIS A 1 88 ? -18.795 -12.880 31.256 1.00 56.50 88 HIS A C 1
ATOM 714 O O . HIS A 1 88 ? -18.513 -12.963 32.455 1.00 56.50 88 HIS A O 1
ATOM 720 N N . PHE A 1 89 ? -18.643 -11.734 30.589 1.00 58.09 89 PHE A N 1
ATOM 721 C CA . PHE A 1 89 ? -18.109 -10.531 31.231 1.00 58.09 89 PHE A CA 1
ATOM 722 C C . PHE A 1 89 ? -19.121 -9.894 32.196 1.00 58.09 89 PHE A C 1
ATOM 724 O O . PHE A 1 89 ? -18.737 -9.326 33.217 1.00 58.09 89 PHE A O 1
ATOM 731 N N . HIS A 1 90 ? -20.423 -10.059 31.930 1.00 56.12 90 HIS A N 1
ATOM 732 C CA . HIS A 1 90 ? -21.490 -9.563 32.801 1.00 56.12 90 HIS A CA 1
ATOM 733 C C . HIS A 1 90 ? -21.483 -10.257 34.172 1.00 56.12 90 HIS A C 1
ATOM 735 O O . HIS A 1 90 ? -21.633 -9.601 35.203 1.00 56.12 90 HIS A O 1
ATOM 741 N N . SER A 1 91 ? -21.221 -11.569 34.202 1.00 58.28 91 SER A N 1
ATOM 742 C CA . SER A 1 91 ? -21.041 -12.316 35.453 1.00 58.28 91 SER A CA 1
ATOM 743 C C . SER A 1 91 ? -19.853 -11.807 36.270 1.00 58.28 91 SER A C 1
ATOM 745 O O . SER A 1 91 ? -19.961 -11.690 37.486 1.00 58.28 91 SER A O 1
ATOM 747 N N . TRP A 1 92 ? -18.741 -11.458 35.618 1.00 55.62 92 TRP A N 1
ATOM 748 C CA . TRP A 1 92 ? -17.542 -10.988 36.314 1.00 55.62 92 TRP A CA 1
ATOM 749 C C . TRP A 1 92 ? -17.741 -9.583 36.881 1.00 55.62 92 TRP A C 1
ATOM 751 O O . TRP A 1 92 ? -17.425 -9.355 38.043 1.00 55.62 92 TRP A O 1
ATOM 761 N N . ILE A 1 93 ? -18.355 -8.670 36.121 1.00 60.16 93 ILE A N 1
ATOM 762 C CA . ILE A 1 93 ? -18.699 -7.329 36.618 1.00 60.16 93 ILE A CA 1
ATOM 763 C C . ILE A 1 93 ? -19.620 -7.426 37.838 1.00 60.16 93 ILE A C 1
ATOM 765 O O . ILE A 1 93 ? -19.346 -6.784 38.844 1.00 60.16 93 ILE A O 1
ATOM 769 N N . LYS A 1 94 ? -20.647 -8.285 37.807 1.00 57.62 94 LYS A N 1
ATOM 770 C CA . LYS A 1 94 ? -21.557 -8.468 38.948 1.00 57.62 94 LYS A CA 1
ATOM 771 C C . LYS A 1 94 ? -20.847 -9.025 40.189 1.00 57.62 94 LYS A C 1
ATOM 773 O O . LYS A 1 94 ? -21.140 -8.588 41.295 1.00 57.62 94 LYS A O 1
ATOM 778 N N . ILE A 1 95 ? -19.906 -9.955 40.023 1.00 59.19 95 ILE A N 1
ATOM 779 C CA . ILE A 1 95 ? -19.131 -10.522 41.141 1.00 59.19 95 ILE A CA 1
ATOM 780 C C . ILE A 1 95 ? -18.178 -9.475 41.740 1.00 59.19 95 ILE A C 1
ATOM 782 O O . ILE A 1 95 ? -18.104 -9.346 42.960 1.00 59.19 95 ILE A O 1
ATOM 786 N N . TYR A 1 96 ? -17.486 -8.689 40.911 1.00 58.22 96 TYR A N 1
ATOM 787 C CA . TYR A 1 96 ? -16.558 -7.662 41.396 1.00 58.22 96 TYR A CA 1
ATOM 788 C C . TYR A 1 96 ? -17.260 -6.430 41.987 1.00 58.22 96 TYR A C 1
ATOM 790 O O . TYR A 1 96 ? -16.723 -5.831 42.918 1.00 58.22 96 TYR A O 1
ATOM 798 N N . ASP A 1 97 ? -18.456 -6.075 41.509 1.00 55.28 97 ASP A N 1
ATOM 799 C CA . ASP A 1 97 ? -19.253 -4.980 42.080 1.00 55.28 97 ASP A CA 1
ATOM 800 C C . ASP A 1 97 ? -19.818 -5.368 43.456 1.00 55.28 97 ASP A C 1
ATOM 802 O O . ASP A 1 97 ? -19.744 -4.595 44.407 1.00 55.28 97 ASP A O 1
ATOM 806 N N . VAL A 1 98 ? -20.251 -6.625 43.615 1.00 53.78 98 VAL A N 1
ATOM 807 C CA . VAL A 1 98 ? -20.643 -7.185 44.917 1.00 53.78 98 VAL A CA 1
ATOM 808 C C . VAL A 1 98 ? -19.446 -7.238 45.876 1.00 53.78 98 VAL A C 1
ATOM 810 O O . VAL A 1 98 ? -19.562 -6.786 47.012 1.00 53.78 98 VAL A O 1
ATOM 813 N N . CYS A 1 99 ? -18.264 -7.681 45.429 1.00 51.47 99 CYS A N 1
ATOM 814 C CA . CYS A 1 99 ? -17.052 -7.666 46.261 1.00 51.47 99 CYS A CA 1
ATOM 815 C C . CYS A 1 99 ? -16.584 -6.254 46.651 1.00 51.47 99 CYS A C 1
ATOM 817 O O . CYS A 1 99 ? -15.925 -6.107 47.676 1.00 51.47 99 CYS A O 1
ATOM 819 N N . ARG A 1 100 ? -16.924 -5.208 45.886 1.00 46.72 100 ARG A N 1
ATOM 820 C CA . ARG A 1 100 ? -16.637 -3.817 46.273 1.00 46.72 100 ARG A CA 1
ATOM 821 C C . ARG A 1 100 ? -17.552 -3.330 47.405 1.00 46.72 100 ARG A C 1
ATOM 823 O O . ARG A 1 100 ? -17.119 -2.498 48.193 1.00 46.72 100 ARG A O 1
ATOM 830 N N . ILE A 1 101 ? -18.773 -3.854 47.512 1.00 55.53 101 ILE A N 1
ATOM 831 C CA . ILE A 1 101 ? -19.731 -3.484 48.569 1.00 55.53 101 ILE A CA 1
ATOM 832 C C . ILE A 1 101 ? -19.405 -4.184 49.901 1.00 55.53 101 ILE A C 1
ATOM 834 O O . ILE A 1 101 ? -19.705 -3.642 50.953 1.00 55.53 101 ILE A O 1
ATOM 838 N N . TYR A 1 102 ? -18.741 -5.344 49.880 1.00 50.28 102 TYR A N 1
ATOM 839 C CA . TYR A 1 102 ? -18.358 -6.083 51.096 1.00 50.28 102 TYR A CA 1
ATOM 840 C C . TYR A 1 102 ? -17.014 -5.657 51.725 1.00 50.28 102 TYR A C 1
ATOM 842 O O . TYR A 1 102 ? -16.600 -6.249 52.719 1.00 50.28 102 TYR A O 1
ATOM 850 N N . VAL A 1 103 ? -16.316 -4.667 51.154 1.00 52.75 103 VAL A N 1
ATOM 851 C CA . VAL A 1 103 ? -15.014 -4.159 51.651 1.00 52.75 103 VAL A CA 1
ATOM 852 C C . VAL A 1 103 ? -15.138 -2.728 52.211 1.00 52.75 103 VAL A C 1
ATOM 854 O O . VAL A 1 103 ? -14.160 -1.989 52.288 1.00 52.75 103 VAL A O 1
ATOM 857 N N . ASN A 1 104 ? -16.337 -2.321 52.629 1.00 37.97 104 ASN A N 1
ATOM 858 C CA . ASN A 1 104 ? -16.576 -1.105 53.415 1.00 37.97 104 ASN A CA 1
ATOM 859 C C . ASN A 1 104 ? -17.647 -1.388 54.473 1.00 37.97 104 ASN A C 1
ATOM 861 O O . ASN A 1 104 ? -17.604 -0.746 55.541 1.00 37.97 104 ASN A O 1
#

Radius of gyration: 28.86 Å; chains: 1; bounding box: 52×27×96 Å

Foldseek 3Di:
DVVVVVVVVVVVVVVVVVVVVVVVVVVVCCCQPVVVVVVCVVCVVVVNNDDDADPPVGCVVVVVVVVVVCVVCVPVCCVPPVVPPDPVVVVVVVVVVVVVVVVD